Protein AF-U5S210-F1 (afdb_monomer)

Radius of gyration: 16.56 Å; Cα contacts (8 Å, |Δi|>4): 95; chains: 1; bounding box: 29×32×42 Å

pLDDT: mean 82.7, std 10.63, range [45.34, 95.0]

Structure (mmCIF, N/CA/C/O backbone):
data_AF-U5S210-F1
#
_entry.id   AF-U5S210-F1
#
loop_
_atom_site.group_PDB
_atom_site.id
_atom_site.type_symbol
_atom_site.label_atom_id
_atom_site.label_alt_id
_atom_site.label_comp_id
_atom_site.label_asym_id
_atom_site.label_entity_id
_atom_site.label_seq_id
_atom_site.pdbx_PDB_ins_code
_atom_site.Cartn_x
_atom_site.Cartn_y
_atom_site.Cartn_z
_atom_site.occupancy
_atom_site.B_iso_or_equiv
_atom_site.auth_seq_id
_atom_site.auth_comp_id
_atom_site.auth_asym_id
_atom_site.auth_atom_id
_atom_site.pdbx_PDB_model_num
ATOM 1 N N . MET A 1 1 ? 0.989 -5.904 7.494 1.00 56.62 1 MET A N 1
ATOM 2 C CA . MET A 1 1 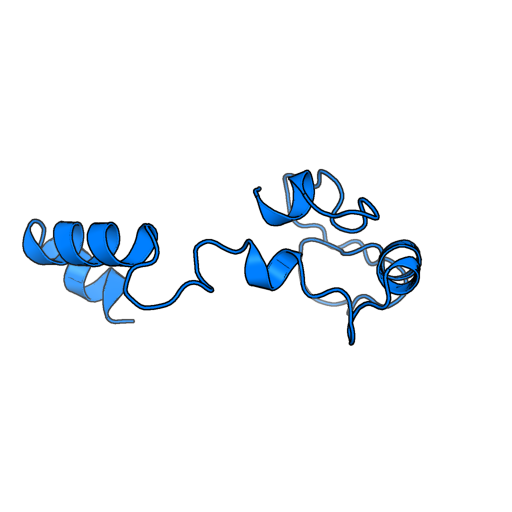? 1.845 -6.009 6.293 1.00 56.62 1 MET A CA 1
ATOM 3 C C . MET A 1 1 ? 1.706 -7.340 5.533 1.00 56.62 1 MET A C 1
ATOM 5 O O . MET A 1 1 ? 2.533 -7.624 4.683 1.00 56.62 1 MET A O 1
ATOM 9 N N . ARG A 1 2 ? 0.603 -8.100 5.678 1.00 77.25 2 ARG A N 1
ATOM 10 C CA . ARG A 1 2 ? 0.439 -9.385 4.961 1.00 77.25 2 ARG A CA 1
ATOM 11 C C . ARG A 1 2 ? 0.424 -9.261 3.431 1.00 77.25 2 ARG A C 1
ATOM 13 O O . ARG A 1 2 ? 0.958 -10.124 2.750 1.00 77.25 2 ARG A O 1
ATOM 20 N N . CYS A 1 3 ? -0.186 -8.207 2.885 1.00 87.50 3 CYS A N 1
ATOM 21 C CA . CYS A 1 3 ? -0.273 -8.020 1.436 1.00 87.50 3 CYS A CA 1
ATOM 22 C C . CYS A 1 3 ? 1.086 -7.685 0.809 1.00 87.50 3 CYS A C 1
ATOM 24 O O . CYS A 1 3 ? 1.420 -8.252 -0.224 1.00 87.50 3 CYS A O 1
ATOM 26 N N . ALA A 1 4 ? 1.870 -6.806 1.438 1.00 90.06 4 ALA A N 1
ATOM 27 C CA . ALA A 1 4 ? 3.183 -6.409 0.943 1.00 90.06 4 ALA A CA 1
ATOM 28 C C . ALA A 1 4 ? 4.194 -7.564 0.983 1.00 90.06 4 ALA A C 1
ATOM 30 O O . ALA A 1 4 ? 4.862 -7.821 -0.010 1.00 90.06 4 ALA A O 1
ATOM 31 N N . GLU A 1 5 ? 4.225 -8.320 2.084 1.00 88.75 5 GLU A N 1
ATOM 32 C CA . GLU A 1 5 ? 5.122 -9.473 2.276 1.00 88.75 5 GLU A CA 1
ATOM 33 C C . GLU A 1 5 ? 4.868 -10.629 1.301 1.00 88.75 5 GLU A C 1
ATOM 35 O O . GLU A 1 5 ? 5.752 -11.442 1.047 1.00 88.75 5 GLU A O 1
ATOM 40 N N . LYS A 1 6 ? 3.638 -10.752 0.799 1.00 89.88 6 LYS A N 1
ATOM 41 C CA . LYS A 1 6 ? 3.207 -11.858 -0.065 1.00 89.88 6 LYS A CA 1
ATOM 42 C C . LYS A 1 6 ? 2.901 -11.408 -1.489 1.00 89.88 6 LYS A C 1
ATOM 44 O O . LYS A 1 6 ? 2.343 -12.179 -2.266 1.00 89.88 6 LYS A O 1
ATOM 49 N N . CYS A 1 7 ? 3.224 -10.163 -1.828 1.00 91.69 7 CYS A N 1
ATOM 50 C CA . CYS A 1 7 ? 3.045 -9.649 -3.173 1.00 91.69 7 CYS A CA 1
ATOM 51 C C . CYS A 1 7 ? 4.043 -10.349 -4.112 1.00 91.69 7 CYS A C 1
ATOM 53 O O . CYS A 1 7 ? 5.244 -10.162 -3.933 1.00 91.69 7 CYS A O 1
ATOM 55 N N . PRO A 1 8 ? 3.588 -11.117 -5.118 1.00 91.00 8 PRO A N 1
ATOM 56 C CA . PRO A 1 8 ? 4.488 -11.899 -5.969 1.00 91.00 8 PRO A CA 1
ATOM 57 C C . PRO A 1 8 ? 5.410 -11.036 -6.840 1.00 91.00 8 PRO A C 1
ATOM 59 O O . PRO A 1 8 ? 6.485 -11.486 -7.209 1.00 91.00 8 PRO A O 1
ATOM 62 N N . SER A 1 9 ? 5.005 -9.804 -7.161 1.00 92.75 9 SER A N 1
ATOM 63 C CA . SER A 1 9 ? 5.819 -8.843 -7.917 1.00 92.75 9 SER A CA 1
ATOM 64 C C . SER A 1 9 ? 6.522 -7.806 -7.042 1.00 92.75 9 SER A C 1
ATOM 66 O O . SER A 1 9 ? 7.106 -6.859 -7.565 1.00 92.75 9 SER A O 1
ATOM 68 N N . GLU A 1 10 ? 6.390 -7.910 -5.715 1.00 92.25 10 GLU A N 1
ATOM 69 C CA . GLU A 1 10 ? 6.907 -6.928 -4.750 1.00 92.25 10 GLU A CA 1
ATOM 70 C C . GLU A 1 10 ? 6.413 -5.483 -4.992 1.00 92.25 10 GLU A C 1
ATOM 72 O O . GLU A 1 10 ? 6.957 -4.517 -4.455 1.00 92.25 10 GLU A O 1
ATOM 77 N N . ALA A 1 11 ? 5.333 -5.314 -5.767 1.00 93.31 11 ALA A N 1
ATOM 78 C CA . ALA A 1 11 ? 4.820 -4.016 -6.204 1.00 93.31 11 ALA A CA 1
ATOM 79 C C . ALA A 1 11 ? 4.302 -3.124 -5.065 1.00 93.31 11 ALA A C 1
ATOM 81 O O . ALA A 1 11 ? 4.166 -1.915 -5.235 1.00 93.31 11 ALA A O 1
ATOM 82 N N . LEU A 1 12 ? 3.988 -3.700 -3.906 1.00 90.69 12 LEU A N 1
ATOM 83 C CA . LEU A 1 12 ? 3.526 -2.952 -2.733 1.00 90.69 12 LEU A CA 1
ATOM 84 C C . LEU A 1 12 ? 4.685 -2.369 -1.901 1.00 90.69 12 LEU A C 1
ATOM 86 O O . LEU A 1 12 ? 4.448 -1.519 -1.042 1.00 90.69 12 LEU A O 1
ATOM 90 N N . GLY A 1 13 ? 5.927 -2.789 -2.171 1.00 82.06 13 GLY A N 1
ATOM 91 C CA . GLY A 1 13 ? 7.134 -2.313 -1.494 1.00 82.06 13 GLY A CA 1
ATOM 92 C C . GLY A 1 13 ? 7.159 -2.563 0.020 1.00 82.06 13 GLY A C 1
ATOM 93 O O . GLY A 1 13 ? 6.337 -3.287 0.575 1.00 82.06 13 GLY A O 1
ATOM 94 N N . GLN A 1 14 ? 8.119 -1.933 0.704 1.00 78.81 14 GLN A N 1
ATOM 95 C CA . GLN A 1 14 ? 8.252 -1.952 2.171 1.00 78.81 14 GLN A CA 1
ATOM 96 C C . GLN A 1 14 ? 7.992 -0.575 2.799 1.00 78.81 14 GLN A C 1
ATOM 98 O O . GLN A 1 14 ? 8.552 -0.235 3.842 1.00 78.81 14 GLN A O 1
ATOM 103 N N . GLN A 1 15 ? 7.166 0.249 2.145 1.00 83.50 15 GLN A N 1
ATOM 104 C CA . GLN A 1 15 ? 6.816 1.575 2.651 1.00 83.50 15 GLN A CA 1
ATOM 105 C C . GLN A 1 15 ? 6.156 1.437 4.027 1.00 83.50 15 GLN A C 1
ATOM 107 O O . GLN A 1 15 ? 5.047 0.917 4.146 1.00 83.50 15 GLN A O 1
ATOM 112 N N . LYS A 1 16 ? 6.845 1.906 5.070 1.00 85.25 16 LYS A N 1
ATOM 113 C CA . LYS A 1 16 ? 6.302 1.921 6.435 1.00 85.25 16 LYS A CA 1
ATOM 114 C C . LYS A 1 16 ? 5.343 3.089 6.639 1.00 85.25 16 LYS A C 1
ATOM 116 O O . LYS A 1 16 ? 4.337 2.942 7.317 1.00 85.25 16 LYS A O 1
ATOM 121 N N . GLU A 1 17 ? 5.610 4.200 5.962 1.00 90.19 17 GLU A N 1
ATOM 122 C CA . GLU A 1 17 ? 4.853 5.441 6.071 1.00 90.19 17 GLU A CA 1
ATOM 123 C C . GLU A 1 17 ? 4.278 5.857 4.713 1.00 90.19 17 GLU A C 1
ATOM 125 O O . GLU A 1 17 ? 4.919 5.634 3.681 1.00 90.19 17 GLU A O 1
ATOM 130 N N . PRO A 1 18 ? 3.096 6.494 4.685 1.00 91.75 18 PRO A N 1
ATOM 131 C CA . PRO A 1 18 ? 2.526 7.010 3.455 1.00 91.75 18 PRO A CA 1
ATOM 132 C C . PRO A 1 18 ? 3.295 8.256 2.996 1.00 91.75 18 PRO A C 1
ATOM 134 O O . PRO A 1 18 ? 3.795 9.044 3.809 1.00 91.75 18 PRO A O 1
ATOM 137 N N . THR A 1 19 ? 3.343 8.473 1.684 1.00 92.69 19 THR A N 1
ATOM 138 C CA . THR A 1 19 ? 4.116 9.555 1.056 1.00 92.69 19 THR A CA 1
ATOM 139 C C . THR A 1 19 ? 3.237 10.464 0.197 1.00 92.69 19 THR A C 1
ATOM 141 O O . THR A 1 19 ? 2.165 10.074 -0.277 1.00 92.69 19 THR A O 1
ATOM 144 N N . TRP A 1 20 ? 3.688 11.703 0.008 1.00 95.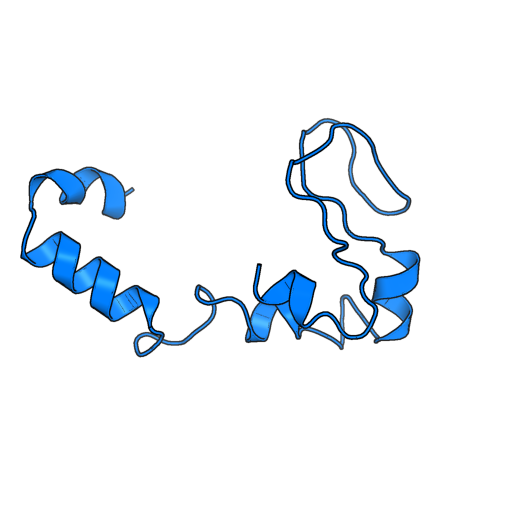00 20 TRP A N 1
ATOM 145 C CA . TRP A 1 20 ? 3.123 12.641 -0.965 1.00 95.00 20 TRP A CA 1
ATOM 146 C C . TRP A 1 20 ? 3.655 12.403 -2.377 1.00 95.00 20 TRP A C 1
ATOM 148 O O . TRP A 1 20 ? 3.000 12.793 -3.338 1.00 95.00 20 TRP A O 1
ATOM 158 N N . GLU A 1 21 ? 4.796 11.725 -2.503 1.00 92.88 21 GLU A N 1
ATOM 159 C CA . GLU A 1 21 ? 5.393 11.368 -3.786 1.00 92.88 21 GLU A CA 1
ATOM 160 C C . GLU A 1 21 ? 4.490 10.407 -4.559 1.00 92.88 21 GLU A C 1
ATOM 162 O O . GLU A 1 21 ? 3.772 9.583 -3.979 1.00 92.88 21 GLU A O 1
ATOM 167 N N . VAL A 1 22 ? 4.509 10.528 -5.884 1.00 92.94 22 VAL A N 1
ATOM 168 C CA . VAL A 1 22 ? 3.575 9.835 -6.770 1.00 92.94 22 VAL A CA 1
ATOM 169 C C . VAL A 1 22 ? 4.365 9.126 -7.858 1.00 92.94 22 VAL A C 1
ATOM 171 O O . VAL A 1 22 ? 5.044 9.762 -8.656 1.00 92.94 22 VAL A O 1
ATOM 174 N N . GLY A 1 23 ? 4.266 7.797 -7.887 1.00 90.00 23 GLY A N 1
ATOM 175 C CA . GLY A 1 23 ? 4.806 6.984 -8.974 1.00 90.00 23 GLY A CA 1
ATOM 176 C C . GLY A 1 23 ? 3.831 6.866 -10.155 1.00 90.00 23 GLY A C 1
ATOM 177 O O . GLY A 1 23 ? 2.636 7.139 -9.992 1.00 90.00 23 GLY A O 1
ATOM 178 N N . PRO A 1 24 ? 4.290 6.392 -11.325 1.00 92.62 24 PRO A N 1
ATOM 179 C CA . PRO A 1 24 ? 3.449 6.205 -12.507 1.00 92.62 24 PRO A CA 1
ATOM 180 C C . PRO A 1 24 ? 2.164 5.418 -12.209 1.00 92.62 24 PRO A C 1
ATOM 182 O O . PRO A 1 24 ? 2.200 4.368 -11.569 1.00 92.62 24 PRO A O 1
ATOM 185 N N . GLY A 1 25 ? 1.017 5.934 -12.660 1.00 89.69 25 GLY A N 1
ATOM 186 C CA . GLY A 1 25 ? -0.298 5.316 -12.441 1.00 89.69 25 GLY A CA 1
ATOM 187 C C . GLY A 1 25 ? -0.925 5.559 -11.061 1.00 89.69 25 GLY A C 1
ATOM 188 O O . GLY A 1 25 ? -2.068 5.166 -10.846 1.00 89.69 25 GLY A O 1
ATOM 189 N N . ASN A 1 26 ? -0.233 6.226 -10.130 1.00 92.81 26 ASN A N 1
ATOM 190 C CA . ASN A 1 26 ? -0.824 6.649 -8.858 1.00 92.81 26 ASN A CA 1
ATOM 191 C C . ASN A 1 26 ? -1.466 8.040 -8.986 1.00 92.81 26 ASN A C 1
ATOM 193 O O . ASN A 1 26 ? -0.981 8.901 -9.717 1.00 92.81 26 ASN A O 1
ATOM 197 N N . ARG A 1 27 ? -2.549 8.282 -8.238 1.00 93.19 27 ARG A N 1
ATOM 198 C CA . ARG A 1 27 ? -3.203 9.597 -8.169 1.00 93.19 27 ARG A CA 1
ATOM 199 C C . ARG A 1 27 ? -2.456 10.524 -7.199 1.00 93.19 27 ARG A C 1
ATOM 201 O O . ARG A 1 27 ? -2.115 10.116 -6.088 1.00 93.19 27 ARG A O 1
ATOM 208 N N . SER A 1 28 ? -2.238 11.772 -7.612 1.00 94.75 28 SER A N 1
ATOM 209 C CA . SER A 1 28 ? -1.648 12.834 -6.788 1.00 94.75 28 SER A CA 1
ATOM 210 C C . SER A 1 28 ? -2.684 13.541 -5.900 1.00 94.75 28 SER A C 1
ATOM 212 O O . SER A 1 28 ? -3.889 13.326 -6.032 1.00 94.75 28 SER A O 1
ATOM 214 N N . GLY A 1 29 ? -2.215 14.385 -4.972 1.00 94.94 29 GLY A N 1
ATOM 215 C CA . GLY A 1 29 ? -3.079 15.247 -4.150 1.00 94.94 29 GLY A CA 1
ATOM 216 C C . GLY A 1 29 ? -3.522 14.663 -2.805 1.00 94.94 29 GLY A C 1
ATOM 217 O O . GLY A 1 29 ? -4.318 15.282 -2.110 1.00 94.94 29 GLY A O 1
ATOM 218 N N . TYR A 1 30 ? -3.009 13.499 -2.407 1.00 94.56 30 TYR A N 1
ATOM 219 C CA . TYR A 1 30 ? -3.218 12.939 -1.068 1.00 94.56 30 TYR A CA 1
ATOM 220 C C . TYR A 1 30 ? -1.992 12.148 -0.620 1.00 94.56 30 TYR A C 1
ATOM 222 O O . TYR A 1 30 ? -1.248 11.634 -1.457 1.00 94.56 30 TYR A O 1
ATOM 230 N N . ARG A 1 31 ? -1.800 12.020 0.694 1.00 93.06 31 ARG A N 1
ATOM 231 C CA . ARG A 1 31 ? -0.742 11.193 1.282 1.00 93.06 31 ARG A CA 1
ATOM 232 C C . ARG A 1 31 ? -1.190 9.730 1.297 1.00 93.06 31 ARG A C 1
ATOM 234 O O . ARG A 1 31 ? -2.241 9.426 1.856 1.00 93.06 31 ARG A O 1
ATOM 241 N N . GLY A 1 32 ? -0.419 8.825 0.696 1.00 91.88 32 GLY A N 1
ATOM 242 C CA . GLY A 1 32 ? -0.797 7.410 0.620 1.00 91.88 32 GLY A CA 1
ATOM 243 C C . GLY A 1 32 ? 0.380 6.461 0.416 1.00 91.88 32 GLY A C 1
ATOM 244 O O . GLY A 1 32 ? 1.464 6.884 0.018 1.00 91.88 32 GLY A O 1
ATOM 245 N N . TRP A 1 33 ? 0.154 5.174 0.686 1.00 92.88 33 TRP A N 1
ATOM 246 C CA . TRP A 1 33 ? 1.073 4.102 0.295 1.00 92.88 33 TRP A CA 1
ATOM 247 C C . TRP A 1 33 ? 0.953 3.864 -1.208 1.00 92.88 33 TRP A C 1
ATOM 249 O O . TRP A 1 33 ? -0.155 3.735 -1.737 1.00 92.88 33 TRP A O 1
ATOM 259 N N . ARG A 1 34 ? 2.087 3.865 -1.906 1.00 92.25 34 ARG A N 1
ATOM 260 C CA . ARG A 1 34 ? 2.126 3.808 -3.372 1.00 92.25 34 ARG A CA 1
ATOM 261 C C . ARG A 1 34 ? 2.393 2.398 -3.853 1.00 92.25 34 ARG A C 1
ATOM 263 O O . ARG A 1 34 ? 3.290 1.735 -3.339 1.00 92.25 34 ARG A O 1
ATOM 270 N N . VAL A 1 35 ? 1.651 1.995 -4.877 1.00 92.50 35 VAL A N 1
ATOM 271 C CA . VAL A 1 35 ? 1.885 0.746 -5.601 1.00 92.50 35 VAL A CA 1
ATOM 272 C C . VAL A 1 35 ? 2.765 1.049 -6.806 1.00 92.50 35 VAL A C 1
ATOM 274 O O . VAL A 1 35 ? 2.506 1.997 -7.553 1.00 92.50 35 VAL A O 1
ATOM 277 N N . ASP A 1 36 ? 3.786 0.230 -7.017 1.00 93.88 36 ASP A N 1
ATOM 278 C CA . ASP A 1 36 ? 4.504 0.180 -8.282 1.00 93.88 36 ASP A CA 1
ATOM 279 C C . ASP A 1 36 ? 3.633 -0.540 -9.325 1.00 93.88 36 ASP A C 1
ATOM 281 O O . ASP A 1 36 ? 3.639 -1.765 -9.466 1.00 93.88 36 ASP A O 1
ATOM 285 N N . TRP A 1 37 ? 2.832 0.235 -10.057 1.00 92.44 37 TRP A N 1
ATOM 286 C CA . TRP A 1 37 ? 1.929 -0.289 -11.083 1.00 92.44 37 TRP A CA 1
ATOM 287 C C . TRP A 1 37 ? 2.650 -0.848 -12.316 1.00 92.44 37 TRP A C 1
ATOM 289 O O . TRP A 1 37 ? 2.020 -1.537 -13.127 1.00 92.44 37 TRP A O 1
ATOM 299 N N . LEU A 1 38 ? 3.943 -0.560 -12.493 1.00 92.56 38 LEU A N 1
ATOM 300 C CA . LEU A 1 38 ? 4.734 -1.175 -13.557 1.00 92.56 38 LEU A CA 1
ATOM 301 C C . LEU A 1 38 ? 5.016 -2.633 -13.198 1.00 92.56 38 LEU A C 1
ATOM 303 O O . LEU A 1 38 ? 4.672 -3.505 -13.983 1.00 92.56 38 LEU A O 1
ATOM 307 N N . LYS A 1 39 ? 5.473 -2.908 -11.973 1.00 92.81 39 LYS A N 1
ATOM 308 C CA . LYS A 1 39 ? 5.657 -4.286 -11.477 1.00 92.81 39 LYS A CA 1
ATOM 309 C C . LYS A 1 39 ? 4.340 -5.029 -11.276 1.00 92.81 39 LYS A C 1
ATOM 311 O O . LYS A 1 39 ? 4.224 -6.225 -11.524 1.00 92.81 39 LYS A O 1
ATOM 316 N N . CYS A 1 40 ? 3.305 -4.332 -10.807 1.00 93.00 40 CYS A N 1
ATOM 317 C CA . CYS A 1 40 ? 2.012 -4.951 -10.511 1.00 93.00 40 CYS A CA 1
ATOM 318 C C . CYS A 1 40 ? 1.394 -5.605 -11.763 1.00 93.00 40 CYS A C 1
ATOM 320 O O . CYS A 1 40 ? 0.915 -6.743 -11.699 1.00 93.00 40 CYS A O 1
ATOM 322 N N . ARG A 1 41 ? 1.464 -4.926 -12.920 1.00 91.62 41 ARG A N 1
ATOM 323 C CA . ARG A 1 41 ? 0.846 -5.401 -14.173 1.00 91.62 41 ARG A CA 1
ATOM 324 C C . ARG A 1 41 ? 1.445 -6.705 -14.697 1.00 91.62 41 ARG A C 1
ATOM 326 O O . ARG A 1 41 ? 0.746 -7.445 -15.381 1.00 91.62 41 ARG A O 1
ATOM 333 N N . GLU A 1 42 ? 2.701 -7.001 -14.366 1.00 90.12 42 GLU A N 1
ATOM 334 C CA . GLU A 1 42 ? 3.407 -8.208 -14.823 1.00 90.12 42 GLU A CA 1
ATOM 335 C C . GLU A 1 42 ? 2.741 -9.488 -14.301 1.00 90.12 42 GLU A C 1
ATOM 337 O O . GLU A 1 42 ? 2.791 -10.531 -14.942 1.00 90.12 42 GLU A O 1
ATOM 342 N N . THR A 1 43 ? 2.024 -9.388 -13.178 1.00 89.12 43 THR A N 1
ATOM 343 C CA . THR A 1 43 ? 1.250 -10.494 -12.587 1.00 89.12 43 THR A CA 1
ATOM 344 C C . THR A 1 43 ? -0.227 -10.477 -12.997 1.00 89.12 43 THR A C 1
ATOM 346 O O . THR A 1 43 ? -1.056 -11.179 -12.420 1.00 89.12 43 THR A O 1
ATOM 349 N N . GLY A 1 44 ? -0.589 -9.659 -13.991 1.00 83.31 44 GLY A N 1
ATOM 350 C CA . GLY A 1 44 ? -1.956 -9.518 -14.492 1.00 83.31 44 GLY A CA 1
ATOM 351 C C . GLY A 1 44 ? -2.853 -8.615 -13.640 1.00 83.31 44 GLY A C 1
ATOM 352 O O . GLY A 1 44 ? -4.068 -8.599 -13.832 1.00 83.31 44 GLY A O 1
ATOM 353 N N . ALA A 1 45 ? -2.299 -7.867 -12.685 1.00 76.94 45 ALA A N 1
ATOM 354 C CA . ALA A 1 45 ? -3.041 -6.858 -11.934 1.00 76.94 45 ALA A CA 1
ATOM 355 C C . ALA A 1 45 ? -3.353 -5.613 -12.803 1.00 76.94 45 ALA A C 1
ATOM 357 O O . ALA A 1 45 ? -2.594 -5.307 -13.722 1.00 76.94 45 ALA A O 1
ATOM 358 N N . PRO A 1 46 ? -4.434 -4.860 -12.521 1.00 70.19 46 PRO A N 1
ATOM 359 C CA . PRO A 1 46 ? -5.375 -5.042 -11.413 1.00 70.19 46 PRO A CA 1
ATOM 360 C C . PRO A 1 46 ? -6.415 -6.153 -11.641 1.00 70.19 46 PRO A C 1
ATOM 362 O O . PRO A 1 46 ? -7.109 -6.524 -10.703 1.00 70.19 46 PRO A O 1
ATOM 365 N N . SER A 1 47 ? -6.525 -6.710 -12.850 1.00 77.69 47 SER A N 1
ATOM 366 C CA . SER A 1 47 ? -7.678 -7.538 -13.238 1.00 77.69 47 SER A CA 1
ATOM 367 C C . SER A 1 47 ? -7.588 -9.024 -12.870 1.00 77.69 47 SER A C 1
ATOM 369 O O . SER A 1 47 ? -8.621 -9.682 -12.817 1.00 77.69 47 SER A O 1
ATOM 371 N N . ARG A 1 48 ? -6.384 -9.583 -12.675 1.00 81.88 48 ARG A N 1
ATOM 372 C CA . ARG A 1 48 ? -6.178 -11.041 -12.543 1.00 81.88 48 ARG A CA 1
ATOM 373 C C . ARG A 1 48 ? -5.390 -11.488 -11.313 1.00 81.88 48 ARG A C 1
ATOM 375 O O . ARG A 1 48 ? -5.613 -12.597 -10.856 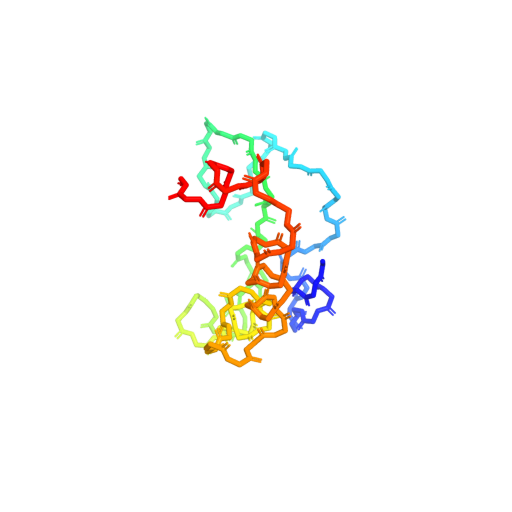1.00 81.88 48 ARG A O 1
ATOM 382 N N . CYS A 1 49 ? -4.493 -10.661 -10.769 1.00 91.31 49 CYS A N 1
ATOM 383 C CA . CYS A 1 49 ? -3.662 -11.067 -9.626 1.00 91.31 49 CYS A CA 1
ATOM 384 C C . CYS A 1 49 ? -4.477 -11.185 -8.325 1.00 91.31 49 CYS A C 1
ATOM 386 O O . CYS A 1 49 ? -4.595 -12.266 -7.763 1.00 91.31 49 CYS A O 1
ATOM 388 N N . GLY A 1 50 ? -5.032 -10.079 -7.816 1.00 86.88 50 GLY A N 1
ATOM 389 C CA . GLY A 1 50 ? -5.944 -10.068 -6.660 1.00 86.88 50 GLY A CA 1
ATOM 390 C C . GLY A 1 50 ? -5.381 -10.542 -5.306 1.00 86.88 50 GLY A C 1
ATOM 391 O O . GLY A 1 50 ? -6.054 -10.373 -4.292 1.00 86.88 50 GLY A O 1
ATOM 392 N N . VAL A 1 51 ? -4.155 -11.075 -5.240 1.00 89.31 51 VAL A N 1
ATOM 393 C CA . VAL A 1 51 ? -3.567 -11.709 -4.040 1.00 89.31 51 VAL A CA 1
ATOM 394 C C . VAL A 1 51 ? -3.612 -10.805 -2.806 1.00 89.31 51 VAL A C 1
ATOM 396 O O . VAL A 1 51 ? -3.937 -11.257 -1.710 1.00 89.31 51 VAL A O 1
ATOM 399 N N . CYS A 1 52 ? -3.327 -9.513 -2.971 1.00 89.12 52 CYS A N 1
ATOM 400 C CA . CYS A 1 52 ? -3.375 -8.547 -1.875 1.00 89.12 52 CYS A CA 1
ATOM 401 C C . CYS A 1 52 ? -4.775 -8.409 -1.256 1.00 89.12 52 CYS A C 1
ATOM 403 O O . CYS A 1 52 ? -4.876 -8.224 -0.043 1.00 89.12 52 CYS A O 1
ATOM 405 N N . HIS A 1 53 ? -5.835 -8.547 -2.058 1.00 87.06 53 HIS A N 1
ATOM 406 C CA . HIS A 1 53 ? -7.210 -8.571 -1.573 1.00 87.06 53 HIS A CA 1
ATOM 407 C C . HIS A 1 53 ? -7.504 -9.894 -0.869 1.00 87.06 53 HIS A C 1
ATOM 409 O O . HIS A 1 53 ? -7.994 -9.871 0.254 1.00 87.06 53 HIS A O 1
ATOM 415 N N . THR A 1 54 ? -7.145 -11.039 -1.452 1.00 85.19 54 THR A N 1
ATOM 416 C CA . THR A 1 54 ? -7.376 -12.361 -0.837 1.00 85.19 54 THR A CA 1
ATOM 417 C C . THR A 1 54 ? -6.684 -12.508 0.522 1.00 85.19 54 THR A C 1
ATOM 419 O O . THR A 1 54 ? -7.251 -13.059 1.458 1.00 85.19 54 THR A O 1
ATOM 422 N N . LEU A 1 55 ? -5.469 -11.974 0.668 1.00 84.88 55 LEU A N 1
ATOM 423 C CA . LEU A 1 55 ? -4.695 -12.059 1.912 1.00 84.88 55 LEU A CA 1
ATOM 424 C C . LEU A 1 55 ? -5.072 -11.007 2.958 1.00 84.88 55 LEU A C 1
ATOM 426 O O . LEU A 1 55 ? -4.584 -11.061 4.094 1.00 84.88 55 LEU A O 1
ATOM 430 N N . CYS A 1 56 ? -5.889 -10.020 2.590 1.00 85.75 56 CYS A N 1
ATOM 431 C CA . CYS A 1 56 ? -6.275 -8.965 3.507 1.00 85.75 56 CYS A CA 1
ATOM 432 C C . CYS A 1 56 ? -7.092 -9.570 4.662 1.00 85.75 56 CYS A C 1
ATOM 434 O O . CYS A 1 56 ? -8.127 -10.189 4.411 1.00 85.75 56 CYS A O 1
ATOM 436 N N . PRO A 1 57 ? -6.693 -9.378 5.934 1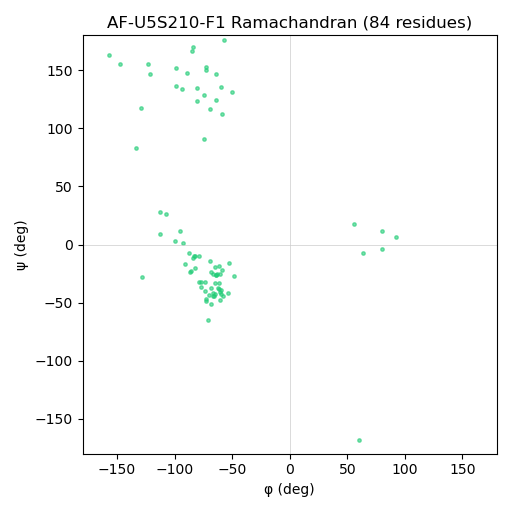.00 78.88 57 PRO A N 1
ATOM 437 C CA . PRO A 1 57 ? -7.442 -9.919 7.071 1.00 78.88 57 PRO A CA 1
ATOM 438 C C . PRO A 1 57 ? -8.871 -9.360 7.161 1.00 78.88 57 PRO A C 1
ATOM 440 O O . PRO A 1 57 ? -9.715 -9.978 7.797 1.00 78.88 57 PRO A O 1
ATOM 443 N N . PHE A 1 58 ? -9.141 -8.230 6.500 1.00 79.06 58 PHE A N 1
ATOM 444 C CA . PHE A 1 58 ? -10.465 -7.613 6.401 1.00 79.06 58 PHE A CA 1
ATOM 445 C C . PHE A 1 58 ? -11.312 -8.127 5.227 1.00 79.06 58 PHE A C 1
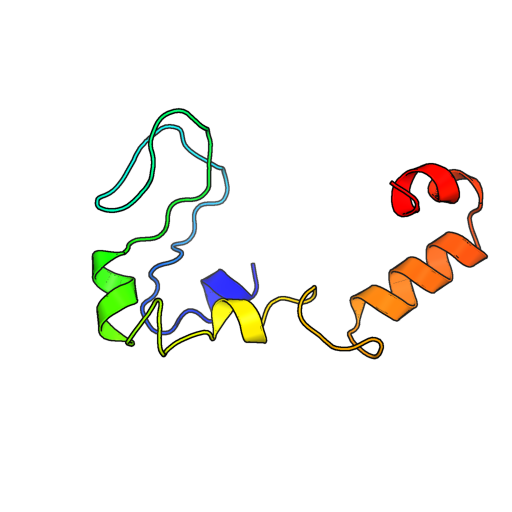ATOM 447 O O . PHE A 1 58 ? -12.474 -7.762 5.127 1.00 79.06 58 PHE A O 1
ATOM 454 N N . ASN A 1 59 ? -10.752 -8.947 4.334 1.00 77.62 59 ASN A N 1
ATOM 455 C CA . ASN A 1 59 ? -11.450 -9.494 3.165 1.00 77.62 59 ASN A CA 1
ATOM 456 C C . ASN A 1 59 ? -11.772 -10.992 3.321 1.00 77.62 59 ASN A C 1
ATOM 458 O O . ASN A 1 59 ? -11.840 -11.733 2.345 1.00 77.62 59 ASN A O 1
ATOM 462 N N . HIS A 1 60 ? -11.903 -11.457 4.562 1.00 71.12 60 HIS A N 1
ATOM 463 C CA . HIS A 1 60 ? -12.327 -12.821 4.861 1.00 71.12 60 HIS A CA 1
ATOM 464 C C . HIS A 1 60 ? -13.827 -12.818 5.205 1.00 71.12 60 HIS A C 1
ATOM 466 O O . HIS A 1 60 ? -14.321 -11.806 5.703 1.00 71.12 60 HIS A O 1
ATOM 472 N N . PRO A 1 61 ? -14.562 -13.921 4.959 1.00 69.38 61 PRO A N 1
ATOM 473 C CA . PRO A 1 61 ? -15.950 -14.069 5.409 1.00 69.38 61 PRO A CA 1
ATOM 474 C C . PRO A 1 61 ? -16.067 -13.908 6.937 1.00 69.38 61 PRO A C 1
ATOM 476 O O . PRO A 1 61 ? -15.062 -13.789 7.625 1.00 69.38 61 PRO A O 1
ATOM 479 N N . ASN A 1 62 ? -17.281 -13.927 7.499 1.00 59.94 62 ASN A N 1
ATOM 480 C CA . ASN A 1 62 ? -17.548 -13.692 8.936 1.00 59.94 62 ASN A CA 1
ATOM 481 C C . ASN A 1 62 ? -16.729 -14.557 9.927 1.00 59.94 62 ASN A C 1
ATOM 483 O O . ASN A 1 62 ? -16.678 -14.247 11.116 1.00 59.94 62 ASN A O 1
ATOM 487 N N . GLU A 1 63 ? -16.116 -15.636 9.448 1.00 58.78 63 GLU A N 1
ATOM 488 C CA . GLU A 1 63 ? -15.199 -16.536 10.162 1.00 58.78 63 GLU A CA 1
ATOM 489 C C . GLU A 1 63 ? -13.743 -16.026 10.193 1.00 58.78 63 GLU A C 1
ATOM 491 O O . GLU A 1 63 ? -12.889 -16.566 10.893 1.00 58.78 63 GLU A O 1
ATOM 496 N N . GLY A 1 64 ? -13.438 -14.980 9.428 1.00 62.72 64 GLY A N 1
ATOM 497 C CA . GLY A 1 64 ? -12.137 -14.340 9.340 1.00 62.72 64 GLY A CA 1
ATOM 498 C C . GLY A 1 64 ? -11.689 -13.810 10.693 1.00 62.72 64 GLY A C 1
ATOM 499 O O . GLY A 1 64 ? -12.462 -13.166 11.395 1.00 62.72 64 GLY A O 1
ATOM 500 N N . MET A 1 65 ? -10.422 -14.050 11.040 1.00 64.50 65 MET A N 1
ATOM 501 C CA . MET A 1 65 ? -9.855 -13.871 12.389 1.00 64.50 65 MET A CA 1
ATOM 502 C C . MET A 1 65 ? -10.169 -12.530 13.079 1.00 64.50 65 MET A C 1
ATOM 504 O O . MET A 1 65 ? -10.177 -12.468 14.305 1.00 64.50 65 MET A O 1
ATOM 508 N N . ILE A 1 66 ? -10.411 -11.453 12.325 1.00 70.62 66 ILE A N 1
ATOM 509 C CA . ILE A 1 66 ? -10.7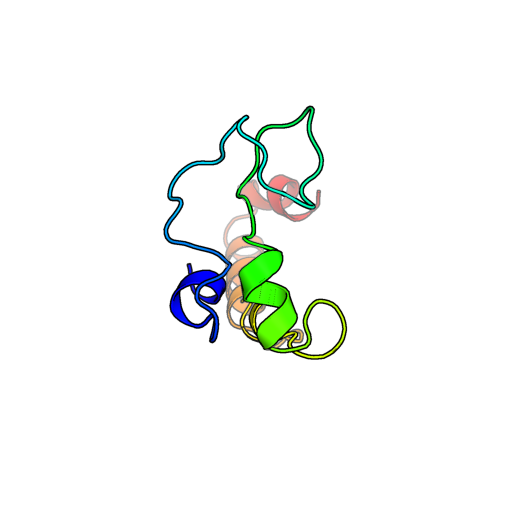19 -10.133 12.886 1.00 70.62 66 ILE A CA 1
ATOM 510 C C . ILE A 1 66 ? -12.165 -10.022 13.395 1.00 70.62 66 ILE A C 1
ATOM 512 O O . ILE A 1 66 ? -12.405 -9.345 14.392 1.00 70.62 66 ILE A O 1
ATOM 516 N N . HIS A 1 67 ? -13.124 -10.714 12.772 1.00 68.69 67 HIS A N 1
ATOM 517 C CA . HIS A 1 67 ? -14.539 -10.622 13.139 1.00 68.69 67 HIS A CA 1
ATOM 518 C C . HIS A 1 67 ? -14.833 -11.174 14.544 1.00 68.69 67 HIS A C 1
ATOM 520 O O . HIS A 1 67 ? -15.518 -10.479 15.296 1.00 68.69 67 HIS A O 1
ATOM 526 N N . PRO A 1 68 ? -14.303 -12.342 14.968 1.00 68.94 68 PRO A N 1
ATOM 527 C CA . PRO A 1 68 ? -14.457 -12.819 16.341 1.00 68.94 68 PRO A CA 1
ATOM 528 C C . PRO A 1 68 ? -13.837 -11.874 17.370 1.00 68.94 68 PRO A C 1
ATOM 530 O O . PRO A 1 68 ? -14.420 -11.673 18.431 1.00 68.94 68 PRO A O 1
ATOM 533 N N . ILE A 1 69 ? -12.685 -11.267 17.060 1.00 74.69 69 ILE A N 1
ATOM 534 C CA . ILE A 1 69 ? -11.996 -10.342 17.971 1.00 74.69 69 ILE A CA 1
ATOM 535 C C . ILE A 1 69 ? -12.806 -9.056 18.131 1.00 74.69 69 ILE A C 1
ATOM 537 O O . ILE A 1 69 ? -13.115 -8.677 19.256 1.00 74.69 69 ILE A O 1
ATOM 541 N N . VAL A 1 70 ? -13.210 -8.421 17.027 1.00 72.94 70 VAL A N 1
ATOM 542 C CA . VAL A 1 70 ? -14.043 -7.207 17.068 1.00 72.94 70 VAL A CA 1
ATOM 543 C C . VAL A 1 70 ? -15.355 -7.485 17.807 1.00 72.94 70 VAL A C 1
ATOM 545 O O . VAL A 1 70 ? -15.718 -6.723 18.701 1.00 72.94 70 VAL A O 1
ATOM 548 N N . ARG A 1 71 ? -16.016 -8.619 17.526 1.00 72.12 71 ARG A N 1
ATOM 549 C CA . ARG A 1 71 ? -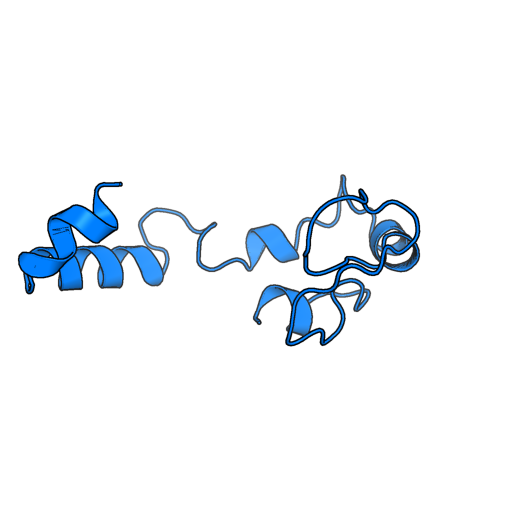17.232 -9.039 18.244 1.00 72.12 71 ARG A CA 1
ATOM 550 C C . ARG A 1 71 ? -16.976 -9.238 19.739 1.00 72.12 71 ARG A C 1
ATOM 552 O O . ARG A 1 71 ? -17.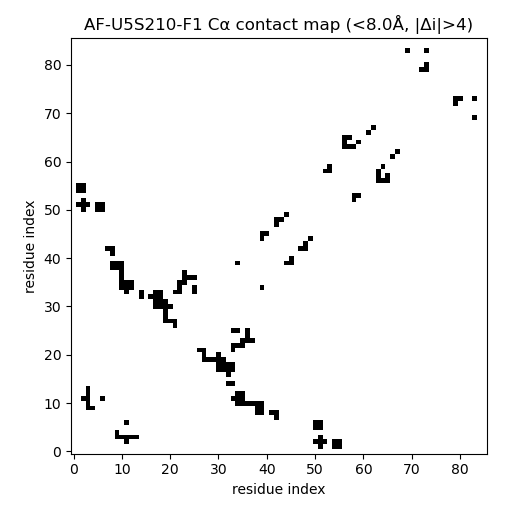720 -8.691 20.545 1.00 72.12 71 ARG A O 1
ATOM 559 N N . SER A 1 72 ? -15.917 -9.951 20.120 1.00 76.38 72 SER A N 1
ATOM 560 C CA . SER A 1 72 ? -15.596 -10.223 21.531 1.00 76.38 72 SER A CA 1
ATOM 561 C C . SER A 1 72 ? -15.254 -8.949 22.302 1.00 76.38 72 SER A C 1
ATOM 563 O O . SER A 1 72 ? -15.743 -8.758 23.410 1.00 76.38 72 SER A O 1
ATOM 565 N N . VAL A 1 73 ? -14.471 -8.045 21.707 1.00 77.94 73 VAL A N 1
ATOM 566 C CA . VAL A 1 73 ? -14.131 -6.754 22.322 1.00 77.94 73 VAL A CA 1
ATOM 567 C C . VAL A 1 73 ? -15.370 -5.866 22.447 1.00 77.94 73 VAL A C 1
ATOM 569 O O . VAL A 1 73 ? -15.569 -5.266 23.498 1.00 77.94 73 VAL A O 1
ATOM 572 N N . SER A 1 74 ? -16.244 -5.820 21.435 1.00 72.31 74 SER A N 1
ATOM 573 C CA . SER A 1 74 ? -17.516 -5.085 21.539 1.00 72.31 74 SER A CA 1
ATOM 574 C C . SER A 1 74 ? -18.468 -5.678 22.589 1.00 72.31 74 SER A C 1
ATOM 576 O O . SER A 1 74 ? -19.178 -4.939 23.266 1.00 72.31 74 SER A O 1
ATOM 578 N N . ALA A 1 75 ? -18.457 -7.003 22.778 1.00 74.50 75 ALA A N 1
ATOM 579 C CA . ALA A 1 75 ? -19.287 -7.676 23.774 1.00 74.50 75 ALA A CA 1
ATOM 580 C C . ALA A 1 75 ? -18.778 -7.457 25.209 1.00 74.50 75 ALA A C 1
ATOM 582 O O . ALA A 1 75 ? -19.579 -7.261 26.119 1.00 74.50 75 ALA A O 1
ATOM 583 N N . ALA A 1 76 ? -17.457 -7.486 25.414 1.00 80.12 76 ALA A N 1
ATOM 584 C CA . ALA A 1 76 ? -16.843 -7.357 26.736 1.00 80.12 76 ALA A CA 1
ATOM 585 C C . ALA A 1 76 ? -16.605 -5.899 27.164 1.00 80.12 76 ALA A C 1
ATOM 587 O O . ALA A 1 76 ? -16.526 -5.623 28.361 1.00 80.12 76 ALA A O 1
ATOM 588 N N . THR A 1 77 ? -16.504 -4.962 26.212 1.00 80.31 77 THR A N 1
ATOM 589 C CA . THR A 1 77 ? -16.067 -3.590 26.497 1.00 80.31 77 THR A CA 1
ATOM 590 C C . THR A 1 77 ? -16.974 -2.548 25.824 1.00 80.31 77 THR A C 1
ATOM 592 O O . THR A 1 77 ? -16.628 -1.992 24.776 1.00 80.31 77 THR A O 1
ATOM 595 N N . PRO A 1 78 ? -18.117 -2.199 26.452 1.00 76.44 78 PRO A N 1
ATOM 596 C CA . PRO A 1 78 ? -19.130 -1.322 25.858 1.00 76.44 78 PRO A CA 1
ATOM 597 C C . PRO A 1 78 ? -18.632 0.077 25.471 1.00 76.44 78 PRO A C 1
ATOM 599 O O . PRO A 1 78 ? -19.217 0.727 24.606 1.00 76.44 78 PRO A O 1
ATOM 602 N N . VAL A 1 79 ? -17.533 0.544 26.077 1.00 82.12 79 VAL A N 1
ATOM 603 C CA . VAL A 1 79 ? -16.914 1.847 25.778 1.00 82.12 79 VAL A CA 1
ATOM 604 C C . VAL A 1 79 ? -16.453 1.969 24.318 1.00 82.12 79 VAL A C 1
ATOM 606 O O . VAL A 1 79 ? -16.415 3.072 23.780 1.00 82.12 79 VAL A O 1
ATOM 609 N N . PHE A 1 80 ? -16.159 0.850 23.646 1.00 75.69 80 PHE A N 1
ATOM 610 C CA . PHE A 1 80 ? -15.749 0.840 22.238 1.00 75.69 80 PHE A CA 1
ATOM 611 C C . PHE A 1 80 ? -16.918 0.657 21.260 1.00 75.69 80 PHE A C 1
ATOM 613 O O . PHE A 1 80 ? -16.707 0.668 20.048 1.00 75.69 80 PHE A O 1
ATOM 620 N N . ASN A 1 81 ? -18.162 0.552 21.738 1.00 73.25 81 ASN A N 1
ATOM 621 C CA . ASN A 1 81 ? -19.316 0.329 20.861 1.00 73.25 81 ASN A CA 1
ATOM 622 C C . ASN A 1 81 ? -19.505 1.464 19.849 1.00 73.25 81 ASN A C 1
ATOM 624 O O . ASN A 1 81 ? -19.739 1.205 18.672 1.00 73.25 81 ASN A O 1
ATOM 628 N N . SER A 1 82 ? -19.330 2.720 20.270 1.00 73.50 82 SER A N 1
ATOM 629 C CA . SER A 1 82 ? -19.389 3.872 19.359 1.00 73.50 82 SER A CA 1
ATOM 630 C C . SER A 1 82 ? -18.219 3.927 18.369 1.00 73.50 82 SER A C 1
ATOM 632 O O . SER A 1 82 ? -18.363 4.525 17.309 1.00 73.50 82 SER A O 1
ATOM 634 N N . PHE A 1 83 ? -17.077 3.312 18.691 1.00 76.69 83 PHE A N 1
ATOM 635 C CA . PHE A 1 83 ? -15.912 3.237 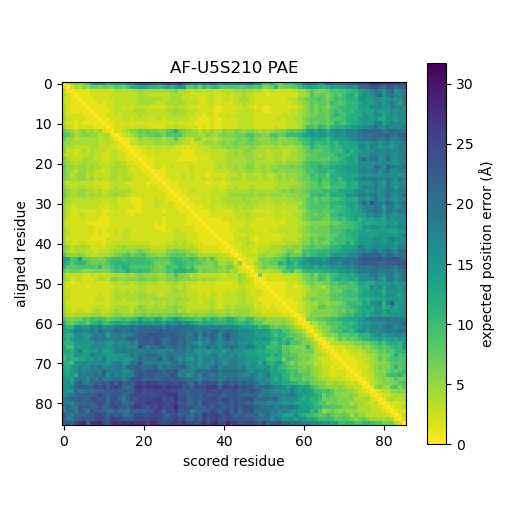17.804 1.00 76.69 83 PHE A CA 1
ATOM 636 C C . PHE A 1 83 ? -16.101 2.191 16.698 1.00 76.69 83 PHE A C 1
ATOM 638 O O . PHE A 1 83 ? -15.686 2.428 15.574 1.00 76.69 83 PHE A O 1
ATOM 645 N N . PHE A 1 84 ? -16.754 1.062 16.996 1.00 70.19 84 PHE A N 1
ATOM 646 C CA . PHE A 1 84 ? -17.003 -0.003 16.013 1.00 70.19 84 PHE A CA 1
ATOM 647 C C . PHE A 1 84 ? -18.329 0.130 15.249 1.00 70.19 84 PHE A C 1
ATOM 649 O O . PHE A 1 84 ? -18.517 -0.545 14.240 1.00 70.19 84 PHE A O 1
ATOM 656 N N . LYS A 1 85 ? -19.270 0.947 15.741 1.00 70.19 85 LYS A N 1
ATOM 657 C CA . LYS A 1 85 ? -20.552 1.233 15.074 1.00 70.19 85 LYS A CA 1
ATOM 658 C C . LYS A 1 85 ? -20.401 2.148 13.849 1.00 70.19 85 LYS A C 1
ATOM 660 O O . LYS A 1 85 ? -21.231 2.058 12.947 1.00 70.19 85 LYS A O 1
ATOM 665 N N . ASN A 1 86 ? -19.431 3.062 13.879 1.00 45.34 86 ASN A N 1
ATOM 666 C CA . ASN A 1 86 ? -19.188 4.064 12.834 1.00 45.34 86 ASN A CA 1
ATOM 667 C C . ASN A 1 86 ? -18.117 3.585 11.853 1.00 45.34 86 ASN A C 1
ATOM 669 O O . ASN A 1 86 ? -18.170 4.039 10.691 1.00 45.34 86 ASN A O 1
#

Foldseek 3Di:
DQLCVPPPLNQQPPDPFWAQDADPPGDHDDTGRYGNVVSNCVCVPPVPNCSSLVRPLVNDPCPRPVNVVVVVCVVVPVVCVVVVVD

Secondary structure (DSSP, 8-state):
-HHHHT-TT-TTTT-SS-BS---TTPPPSS-BPPP-HHHHHHTTTTTS--HHHHT-TTSS-TTSTHHHHHHHHHHH-GGGHHHHH-

Sequence (86 aa):
MRCAEKCPSEALGQQKEPTWEVGPGNRSGYRGWRVDWLKCRETGAPSRCGVCHTLCPFNHPNEGMIHPIVRSVSAATPVFNSFFKN

Mean predicted aligned error: 9.15 Å

Solvent-accessible surface area (backbone atoms only — not comparable to full-atom values): 5263 Å² total; per-residue (Å²): 109,64,34,36,79,65,36,91,58,49,23,50,50,84,74,88,64,62,36,70,75,65,56,72,94,51,78,73,94,55,73,37,79,66,54,40,50,73,45,33,39,78,60,42,34,89,86,63,46,58,56,50,54,68,56,30,69,85,59,46,63,85,84,24,77,52,48,58,50,55,50,49,47,44,71,76,37,66,87,45,40,73,69,74,74,109